Protein AF-A0A166AHR3-F1 (afdb_monomer)

Nearest PDB structures (foldseek):
  8ea4-assembly1_X  TM=5.201E-01  e=2.285E+00  Scytonema hofmannii
  7svw-assembly1_B  TM=5.140E-01  e=3.959E+00  [Scytonema hofmanni] UTEX 2349

Sequence (98 aa):
MDSYYVFEYIKIFVKTSRIKNKYLKNGLEIALHDKKCSGQPKKYETREEMGIIALACSDPPKGRKTWILRLIAEILNEKDEFETLSRKNIRIILKKRN

Mean predicted aligned error: 11.8 Å

Structure (mmCIF, N/CA/C/O backbone):
data_AF-A0A166AHR3-F1
#
_entry.id   AF-A0A166AHR3-F1
#
loop_
_atom_site.group_PDB
_atom_site.id
_atom_site.type_symbol
_atom_site.label_atom_id
_atom_site.label_alt_id
_atom_site.label_comp_id
_atom_site.label_asym_id
_atom_site.label_entity_id
_atom_site.label_seq_id
_atom_site.pdbx_PDB_ins_code
_atom_site.Cartn_x
_atom_site.Cartn_y
_atom_site.Cartn_z
_atom_site.occupancy
_atom_site.B_iso_or_equiv
_atom_site.auth_seq_id
_atom_site.auth_comp_id
_atom_site.auth_asym_id
_atom_site.auth_atom_id
_atom_site.pdbx_PDB_model_num
ATOM 1 N N . MET A 1 1 ? 23.153 0.619 -49.892 1.00 47.00 1 MET A N 1
ATOM 2 C CA . MET A 1 1 ? 21.976 1.496 -49.713 1.00 47.00 1 MET A CA 1
ATOM 3 C C . MET A 1 1 ? 22.251 2.339 -48.491 1.00 47.00 1 MET A C 1
ATOM 5 O O . MET A 1 1 ? 22.170 1.854 -47.367 1.00 47.00 1 MET A O 1
ATOM 9 N N . ASP A 1 2 ? 22.759 3.536 -48.741 1.00 47.81 2 ASP A N 1
ATOM 10 C CA . ASP A 1 2 ? 23.455 4.329 -47.741 1.00 47.81 2 ASP A CA 1
ATOM 11 C C . ASP A 1 2 ? 22.494 4.871 -46.693 1.00 47.81 2 ASP A C 1
ATOM 13 O O . ASP A 1 2 ? 21.488 5.503 -47.012 1.00 47.81 2 ASP A O 1
ATOM 17 N N . SER A 1 3 ? 22.828 4.632 -45.421 1.00 51.97 3 SER A N 1
ATOM 18 C CA . SER A 1 3 ? 21.999 5.030 -44.276 1.00 51.97 3 SER A CA 1
ATOM 19 C C . SER A 1 3 ? 21.635 6.520 -44.277 1.00 51.97 3 SER A C 1
ATOM 21 O O . SER A 1 3 ? 20.639 6.893 -43.674 1.00 51.97 3 SER A O 1
ATOM 23 N N . TYR A 1 4 ? 22.398 7.350 -44.994 1.00 54.31 4 TYR A N 1
ATOM 24 C CA . TYR A 1 4 ? 22.202 8.788 -45.149 1.00 54.31 4 TYR A CA 1
ATOM 25 C C . TYR A 1 4 ? 20.891 9.168 -45.864 1.00 54.31 4 TYR A C 1
ATOM 27 O O . TYR A 1 4 ? 20.270 10.152 -45.467 1.00 54.31 4 TYR A O 1
ATOM 35 N N . TYR A 1 5 ? 20.407 8.364 -46.821 1.00 56.06 5 TYR A N 1
ATOM 36 C CA . TYR A 1 5 ? 19.189 8.674 -47.594 1.00 56.06 5 TYR A CA 1
ATOM 37 C C . TYR A 1 5 ? 17.907 8.621 -46.754 1.00 56.06 5 TYR A C 1
ATOM 39 O O . TYR A 1 5 ? 16.987 9.411 -46.945 1.00 56.06 5 TYR A O 1
ATOM 47 N N . VAL A 1 6 ? 17.849 7.709 -45.780 1.00 58.94 6 VAL A N 1
ATOM 48 C CA . VAL A 1 6 ? 16.678 7.564 -44.901 1.00 58.94 6 VAL A CA 1
ATOM 49 C C . VAL A 1 6 ? 16.552 8.761 -43.947 1.00 58.94 6 VAL A C 1
ATOM 51 O O . VAL A 1 6 ? 15.447 9.122 -43.552 1.00 58.94 6 VAL A O 1
ATOM 54 N N . PHE A 1 7 ? 17.661 9.418 -43.590 1.00 53.59 7 PHE A N 1
ATOM 55 C CA . PHE A 1 7 ? 17.655 10.528 -42.630 1.00 53.59 7 PHE A CA 1
ATOM 56 C C . PHE A 1 7 ? 17.359 11.892 -43.260 1.00 53.59 7 PHE A C 1
ATOM 58 O O . PHE A 1 7 ? 16.752 12.730 -42.590 1.00 53.59 7 PHE A O 1
ATOM 65 N N . GLU A 1 8 ? 17.723 12.104 -44.529 1.00 52.12 8 GLU A N 1
ATOM 66 C CA . GLU A 1 8 ? 17.366 13.320 -45.276 1.00 52.12 8 GLU A CA 1
ATOM 67 C C . GLU A 1 8 ? 15.840 13.471 -45.397 1.00 52.12 8 GLU A C 1
ATOM 69 O O . GLU A 1 8 ? 15.302 14.571 -45.273 1.00 52.12 8 GLU A O 1
ATOM 74 N N . TYR A 1 9 ? 15.126 12.345 -45.488 1.00 57.53 9 TYR A N 1
ATOM 75 C CA . TYR A 1 9 ? 13.668 12.326 -45.580 1.00 57.53 9 TYR A CA 1
ATOM 76 C C . TYR A 1 9 ? 12.941 12.635 -44.256 1.00 57.53 9 TYR A C 1
ATOM 78 O O . TYR A 1 9 ? 11.779 13.031 -44.282 1.00 57.53 9 TYR A O 1
ATOM 86 N N . ILE A 1 10 ? 13.590 12.483 -43.088 1.00 60.09 10 ILE A N 1
ATOM 87 C CA . ILE A 1 10 ? 12.895 12.545 -41.781 1.00 60.09 10 ILE A CA 1
ATOM 88 C C . ILE A 1 10 ? 13.221 13.821 -40.963 1.00 60.09 10 ILE A C 1
ATOM 90 O O . ILE A 1 10 ? 12.686 13.997 -39.874 1.00 60.09 10 ILE A O 1
ATOM 94 N N . LYS A 1 11 ? 14.023 14.783 -41.459 1.00 53.00 11 LYS A N 1
ATOM 95 C CA . LYS A 1 11 ? 14.293 16.086 -40.778 1.00 53.00 11 LYS A CA 1
ATOM 96 C C . LYS A 1 11 ? 14.542 15.958 -39.262 1.00 53.00 11 LYS A C 1
ATOM 98 O O . LYS A 1 11 ? 13.881 16.581 -38.428 1.00 53.00 11 LYS A O 1
ATOM 103 N N . ILE A 1 12 ? 15.493 15.113 -38.881 1.00 55.16 12 ILE A N 1
ATOM 104 C CA . ILE A 1 12 ? 15.656 14.725 -37.484 1.00 55.16 12 ILE A CA 1
ATOM 105 C C . ILE A 1 12 ? 16.803 15.495 -36.783 1.00 55.16 12 ILE A C 1
ATOM 107 O O . ILE A 1 12 ? 17.962 15.392 -37.167 1.00 55.16 12 ILE A O 1
ATOM 111 N N . PHE A 1 13 ? 16.486 16.180 -35.673 1.00 53.53 13 PHE A N 1
ATOM 112 C CA . PHE A 1 13 ? 17.409 16.926 -34.790 1.00 53.53 13 PHE A CA 1
ATOM 113 C C . PHE A 1 13 ? 18.152 16.025 -33.763 1.00 53.53 13 PHE A C 1
ATOM 115 O O . PHE A 1 13 ? 17.720 14.905 -33.504 1.00 53.53 13 PHE A O 1
ATOM 122 N N . VAL A 1 14 ? 19.212 16.531 -33.103 1.00 54.19 14 VAL A N 1
ATOM 123 C CA . VAL A 1 14 ? 20.171 15.863 -32.161 1.00 54.19 14 VAL A CA 1
ATOM 124 C C . VAL A 1 14 ? 19.567 14.902 -31.107 1.00 54.19 14 VAL A C 1
ATOM 126 O O . VAL A 1 14 ? 20.245 14.007 -30.599 1.00 54.19 14 VAL A O 1
ATOM 129 N N . LYS A 1 15 ? 18.267 15.004 -30.814 1.00 56.28 15 LYS A N 1
ATOM 130 C CA . LYS A 1 15 ? 17.506 14.141 -29.887 1.00 56.28 15 LYS A CA 1
ATOM 131 C C . LYS A 1 15 ? 17.397 12.663 -30.308 1.00 56.28 15 LYS A C 1
ATOM 133 O O . LYS A 1 15 ? 16.774 11.868 -29.608 1.00 56.28 15 LYS A O 1
ATOM 138 N N . THR A 1 16 ? 17.981 12.276 -31.434 1.00 66.81 16 THR A N 1
ATOM 139 C CA . THR A 1 16 ? 17.688 11.013 -32.130 1.00 66.81 16 THR A CA 1
ATOM 140 C C . THR A 1 16 ? 18.848 10.059 -32.267 1.00 66.81 16 THR A C 1
ATOM 142 O O . THR A 1 16 ? 18.678 8.977 -32.821 1.00 66.81 16 THR A O 1
ATOM 145 N N . SER A 1 17 ? 19.987 10.367 -31.649 1.00 74.62 17 SER A N 1
ATOM 146 C CA . SER A 1 17 ? 21.073 9.399 -31.473 1.00 74.62 17 SER A CA 1
ATOM 147 C C . SER A 1 17 ? 20.581 8.086 -30.840 1.00 74.62 17 SER A C 1
ATOM 149 O O . SER A 1 17 ? 20.994 7.006 -31.256 1.00 74.62 17 SER A O 1
ATOM 151 N N . ARG A 1 18 ? 19.626 8.152 -29.899 1.00 76.44 18 ARG A N 1
ATOM 152 C CA . ARG A 1 18 ? 18.988 6.970 -29.289 1.00 76.44 18 ARG A CA 1
ATOM 153 C C . ARG A 1 18 ? 18.156 6.161 -30.288 1.00 76.44 18 ARG A C 1
ATOM 155 O O . ARG A 1 18 ? 18.268 4.940 -30.302 1.00 76.44 18 ARG A O 1
ATOM 162 N N . ILE A 1 19 ? 17.360 6.829 -31.123 1.00 77.62 19 ILE A N 1
ATOM 163 C CA . ILE A 1 19 ? 16.521 6.187 -32.148 1.00 77.62 19 ILE A CA 1
ATOM 164 C C . ILE A 1 19 ? 17.402 5.603 -33.259 1.00 77.62 19 ILE A C 1
ATOM 166 O O . ILE A 1 19 ? 17.218 4.449 -33.627 1.00 77.62 19 ILE A O 1
ATOM 170 N N . LYS A 1 20 ? 18.436 6.331 -33.705 1.00 78.00 20 LYS A N 1
ATOM 171 C CA . LYS A 1 20 ? 19.456 5.849 -34.651 1.00 78.00 20 LYS A CA 1
ATOM 172 C C . LYS A 1 20 ? 20.145 4.586 -34.139 1.00 78.00 20 LYS A C 1
ATOM 174 O O . LYS A 1 20 ? 20.234 3.600 -34.862 1.00 78.00 20 LYS A O 1
ATOM 179 N N . ASN A 1 21 ? 20.603 4.592 -32.888 1.00 82.31 21 ASN A N 1
ATOM 180 C CA . ASN A 1 21 ? 21.265 3.430 -32.298 1.00 82.31 21 ASN A CA 1
ATOM 181 C C . ASN A 1 21 ? 20.314 2.237 -32.136 1.00 82.31 21 ASN A C 1
ATOM 183 O O . ASN A 1 21 ? 20.748 1.107 -32.339 1.00 82.31 21 ASN A O 1
ATOM 187 N N . LYS A 1 22 ? 19.034 2.465 -3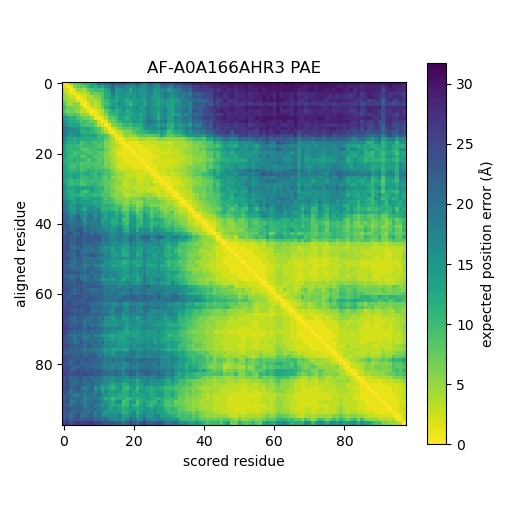1.801 1.00 81.50 22 LYS A N 1
ATOM 188 C CA . LYS A 1 22 ? 18.012 1.405 -31.803 1.00 81.50 22 LYS A CA 1
ATOM 189 C C . LYS A 1 22 ? 17.793 0.855 -33.218 1.00 81.50 22 LYS A C 1
ATOM 191 O O . LYS A 1 22 ? 17.825 -0.355 -33.386 1.00 81.50 22 LYS A O 1
ATOM 196 N N . TYR A 1 23 ? 17.652 1.716 -34.227 1.00 81.81 23 TYR A N 1
ATOM 197 C CA . TYR A 1 23 ? 17.459 1.312 -35.625 1.00 81.81 23 TYR A CA 1
ATOM 198 C C . TYR A 1 23 ? 18.612 0.450 -36.143 1.00 81.81 23 TYR A C 1
ATOM 200 O O . TYR A 1 23 ? 18.387 -0.643 -36.649 1.00 81.81 23 TYR A O 1
ATOM 208 N N . LEU A 1 24 ? 19.855 0.900 -35.950 1.00 83.38 24 LEU A N 1
ATOM 209 C CA . LEU A 1 24 ? 21.038 0.168 -36.410 1.00 83.38 24 LEU A CA 1
ATOM 210 C C . LEU A 1 24 ? 21.211 -1.191 -35.717 1.00 83.38 24 LEU A C 1
ATOM 212 O O . LEU A 1 24 ? 21.748 -2.112 -36.321 1.00 83.38 24 LEU A O 1
ATOM 216 N N . LYS A 1 25 ? 20.779 -1.323 -34.457 1.00 84.12 25 LYS A N 1
ATOM 217 C CA . LYS A 1 25 ? 20.926 -2.565 -33.681 1.00 84.12 25 LYS A CA 1
ATOM 218 C C . LYS A 1 25 ? 19.750 -3.528 -33.827 1.00 84.12 25 LYS A C 1
ATOM 220 O O . LYS A 1 25 ? 19.933 -4.729 -33.667 1.00 84.12 25 LYS A O 1
ATOM 225 N N . ASN A 1 26 ? 18.544 -3.009 -34.040 1.00 83.12 26 ASN A N 1
ATOM 226 C CA . ASN A 1 26 ? 17.302 -3.757 -33.854 1.00 83.12 26 ASN A CA 1
ATOM 227 C C . ASN A 1 26 ? 16.293 -3.580 -35.006 1.00 83.12 26 ASN A C 1
ATOM 229 O O . ASN A 1 26 ? 15.240 -4.207 -34.974 1.00 83.12 26 ASN A O 1
ATOM 233 N N . GLY A 1 27 ? 16.590 -2.760 -36.016 1.00 83.31 27 GLY A N 1
ATOM 234 C CA . GLY A 1 27 ? 15.699 -2.500 -37.148 1.00 83.31 27 GLY A CA 1
ATOM 235 C C . GLY A 1 27 ? 14.609 -1.456 -36.871 1.00 83.31 27 GLY A C 1
ATOM 236 O O . GL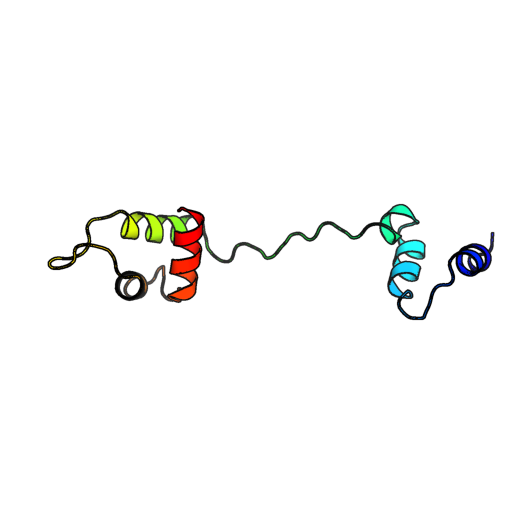Y A 1 27 ? 14.522 -0.875 -35.786 1.00 83.31 27 GLY A O 1
ATOM 237 N N . LEU A 1 28 ? 13.786 -1.198 -37.893 1.00 81.75 28 LEU A N 1
ATOM 238 C CA . LEU A 1 28 ? 12.797 -0.113 -37.922 1.00 81.75 28 LEU A CA 1
ATOM 239 C C . LEU A 1 28 ? 11.705 -0.250 -36.859 1.00 81.75 28 LEU A C 1
ATOM 241 O O . LEU A 1 28 ? 11.479 0.686 -36.094 1.00 81.75 28 LEU A O 1
ATOM 245 N N . GLU A 1 29 ? 11.093 -1.428 -36.769 1.00 80.38 29 GLU A N 1
ATOM 246 C CA . GLU A 1 29 ? 9.967 -1.701 -35.866 1.00 80.38 29 GLU A CA 1
ATOM 247 C C . GLU A 1 29 ? 10.307 -1.390 -34.400 1.00 80.38 29 GLU A C 1
ATOM 249 O O . GLU A 1 29 ? 9.540 -0.763 -33.673 1.00 80.38 29 GLU A O 1
ATOM 254 N N . ILE A 1 30 ? 11.517 -1.745 -33.966 1.00 80.25 30 ILE A N 1
ATOM 255 C CA . ILE A 1 30 ? 11.969 -1.547 -32.581 1.00 80.25 30 ILE A CA 1
ATOM 256 C C . ILE A 1 30 ? 12.426 -0.100 -32.328 1.00 80.25 30 ILE A C 1
ATOM 258 O O . ILE A 1 30 ? 12.435 0.373 -31.189 1.00 80.25 30 ILE A O 1
ATOM 262 N N . ALA A 1 31 ? 12.841 0.619 -33.371 1.00 81.19 31 ALA A N 1
ATOM 263 C CA . ALA A 1 31 ? 13.224 2.021 -33.257 1.00 81.19 31 ALA A CA 1
ATOM 264 C C . ALA A 1 31 ? 12.005 2.947 -33.154 1.00 81.19 31 ALA A C 1
ATOM 266 O O . ALA A 1 31 ? 12.079 3.955 -32.447 1.00 81.19 31 ALA A O 1
ATOM 267 N N . LEU A 1 32 ? 10.915 2.594 -33.842 1.00 81.19 32 LEU A N 1
ATOM 268 C CA . LEU A 1 32 ? 9.651 3.329 -33.842 1.00 81.19 32 LEU A CA 1
ATOM 269 C C . LEU A 1 32 ? 8.812 3.056 -32.591 1.00 81.19 32 LEU A C 1
ATOM 271 O O . LEU A 1 32 ? 8.182 3.975 -32.071 1.00 81.19 32 LEU A O 1
ATOM 275 N N . HIS A 1 33 ? 8.823 1.821 -32.086 1.00 81.19 33 HIS A N 1
ATOM 276 C CA . HIS A 1 33 ? 8.035 1.444 -30.919 1.00 81.19 33 HIS A CA 1
ATOM 277 C C . HIS A 1 33 ? 8.878 1.397 -29.646 1.00 81.19 33 HIS A C 1
ATOM 279 O O . HIS A 1 33 ? 9.896 0.708 -29.552 1.00 81.19 33 HIS A O 1
ATOM 285 N N . ASP A 1 34 ? 8.425 2.108 -28.614 1.00 76.19 34 ASP A N 1
ATOM 286 C CA . ASP A 1 34 ? 9.004 1.943 -27.290 1.00 76.19 34 ASP A CA 1
ATOM 287 C C . ASP A 1 34 ? 8.616 0.593 -26.685 1.00 76.19 34 ASP A C 1
ATOM 289 O O . ASP A 1 34 ? 7.515 0.070 -26.871 1.00 76.19 34 ASP A O 1
ATOM 293 N N . LYS A 1 35 ? 9.557 0.016 -25.933 1.00 78.62 35 LYS A N 1
ATOM 294 C CA . LYS A 1 35 ? 9.308 -1.230 -25.211 1.00 78.62 35 LYS A CA 1
ATOM 295 C C . LYS A 1 35 ? 8.235 -0.992 -24.157 1.00 78.62 35 LYS A C 1
ATOM 297 O O . LYS A 1 35 ? 8.238 0.035 -23.480 1.00 78.62 35 LYS A O 1
ATOM 302 N N . LYS A 1 36 ? 7.372 -1.989 -23.963 1.00 78.44 36 LYS A N 1
ATOM 303 C CA . LYS A 1 36 ? 6.401 -1.988 -22.869 1.00 78.44 36 LYS A CA 1
ATOM 304 C C . LYS A 1 36 ? 7.141 -1.804 -21.541 1.00 78.44 36 LYS A C 1
ATOM 306 O O . LYS A 1 36 ? 7.946 -2.651 -21.157 1.00 78.44 36 LYS A O 1
ATOM 311 N N . CYS A 1 37 ? 6.873 -0.702 -20.847 1.00 78.88 37 CYS A N 1
ATOM 312 C CA . CYS A 1 37 ? 7.385 -0.494 -19.500 1.00 78.88 37 CYS A CA 1
ATOM 313 C C . CYS A 1 37 ? 6.767 -1.551 -18.578 1.00 78.88 37 CYS A C 1
ATOM 315 O O . CYS A 1 37 ? 5.544 -1.639 -18.473 1.00 78.88 37 CYS A O 1
ATOM 317 N N . SER A 1 38 ? 7.599 -2.330 -17.887 1.00 76.81 38 SER A N 1
ATOM 318 C CA . SER A 1 38 ? 7.161 -3.339 -16.910 1.00 76.81 38 SER A CA 1
ATOM 319 C C . SER A 1 38 ? 6.540 -2.737 -15.641 1.00 76.81 38 SER A C 1
ATOM 321 O O . SER A 1 38 ? 6.060 -3.475 -14.786 1.00 76.81 38 SER A O 1
ATOM 323 N N . GLY A 1 39 ? 6.502 -1.404 -15.534 1.00 82.56 39 GLY A N 1
ATOM 324 C CA . GLY A 1 39 ? 6.004 -0.691 -14.363 1.00 82.56 39 GLY A CA 1
ATOM 325 C C . GLY A 1 39 ? 6.934 -0.830 -13.156 1.00 82.56 39 GLY A C 1
ATOM 326 O O . GLY A 1 39 ? 7.954 -1.517 -13.197 1.00 82.56 39 GLY A O 1
ATOM 327 N N . GLN A 1 40 ? 6.593 -0.138 -12.069 1.00 78.38 40 GLN A N 1
ATOM 328 C CA . GLN A 1 4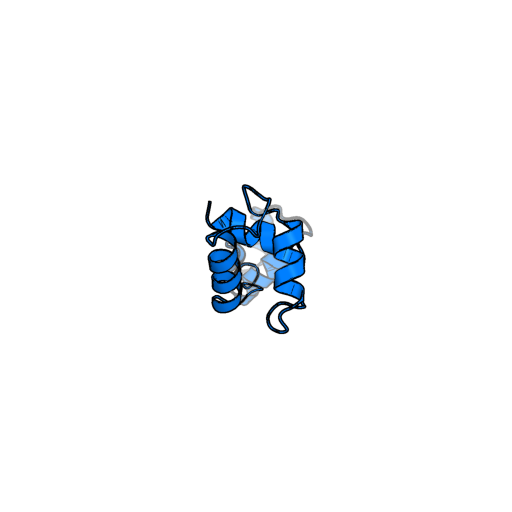0 ? 7.296 -0.312 -10.801 1.00 78.38 40 GLN A CA 1
ATOM 329 C C . GLN A 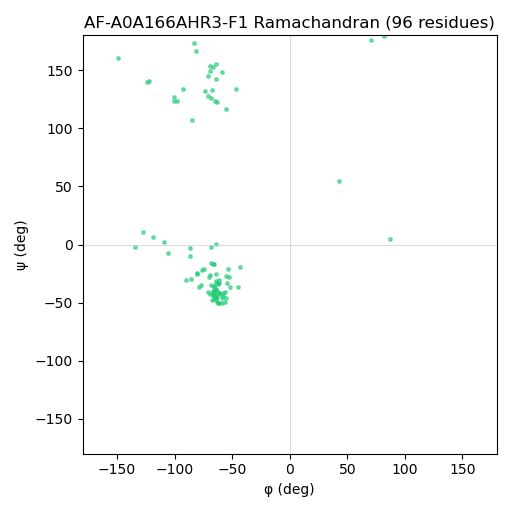1 40 ? 6.880 -1.654 -10.176 1.00 78.38 40 GLN A C 1
ATOM 331 O O . GLN A 1 40 ? 5.675 -1.914 -10.094 1.00 78.38 40 GLN A O 1
ATOM 336 N N . PRO A 1 41 ? 7.830 -2.495 -9.718 1.00 78.69 41 PRO A N 1
ATOM 337 C CA . PRO A 1 41 ? 7.489 -3.736 -9.036 1.00 78.69 41 PRO A CA 1
ATOM 338 C C . PRO A 1 41 ? 6.655 -3.450 -7.786 1.00 78.69 41 PRO A C 1
ATOM 340 O O . PRO A 1 41 ? 6.790 -2.403 -7.141 1.00 78.69 41 PRO A O 1
ATOM 343 N N . LYS A 1 42 ? 5.767 -4.387 -7.448 1.00 74.50 42 LYS A N 1
ATOM 344 C CA . LYS A 1 42 ? 4.934 -4.274 -6.253 1.00 74.50 42 LYS A CA 1
ATOM 345 C C . LYS A 1 42 ? 5.844 -4.280 -5.025 1.00 74.50 42 LYS A C 1
ATOM 347 O O . LYS A 1 42 ? 6.632 -5.197 -4.845 1.00 74.50 42 LYS A O 1
ATOM 352 N N . LYS A 1 43 ? 5.746 -3.228 -4.210 1.00 72.38 43 LYS A N 1
ATOM 353 C CA . LYS A 1 43 ? 6.616 -3.041 -3.041 1.00 72.38 43 LYS A CA 1
ATOM 354 C C . LYS A 1 43 ? 6.237 -3.929 -1.847 1.00 72.38 43 LYS A C 1
ATOM 356 O O . LYS A 1 43 ? 7.087 -4.147 -0.999 1.00 72.38 43 LYS A O 1
ATOM 361 N N . TYR A 1 44 ? 4.992 -4.401 -1.788 1.00 73.56 44 TYR A N 1
ATOM 362 C CA . TYR A 1 44 ? 4.451 -5.132 -0.641 1.00 73.56 44 TYR A CA 1
ATOM 363 C C . TYR A 1 44 ? 3.905 -6.490 -1.063 1.00 73.56 44 TYR A C 1
ATOM 365 O O . TYR A 1 44 ? 3.273 -6.620 -2.123 1.00 73.56 44 TYR A O 1
ATOM 373 N N . GLU A 1 45 ? 4.162 -7.481 -0.220 1.00 74.62 45 GLU A N 1
ATOM 374 C CA . GLU A 1 45 ? 3.735 -8.863 -0.395 1.00 74.62 45 GLU A CA 1
ATOM 375 C C . GLU A 1 45 ? 2.215 -8.985 -0.232 1.00 74.62 45 GLU A C 1
ATOM 377 O O . GLU A 1 45 ? 1.555 -8.197 0.452 1.00 74.62 45 GLU A O 1
ATOM 382 N N . THR A 1 46 ? 1.622 -10.001 -0.859 1.00 80.94 46 THR A N 1
ATOM 383 C CA . THR A 1 46 ? 0.165 -10.228 -0.768 1.00 80.94 46 THR A CA 1
ATOM 384 C C . THR A 1 46 ? -0.269 -10.492 0.678 1.00 80.94 46 THR A C 1
ATOM 386 O O . THR A 1 46 ? -1.367 -10.105 1.074 1.00 80.94 46 THR A O 1
ATOM 389 N N . ARG A 1 47 ? 0.610 -11.096 1.486 1.00 84.19 47 ARG A N 1
ATOM 390 C CA . ARG A 1 47 ? 0.384 -11.366 2.910 1.00 84.19 47 ARG A CA 1
ATOM 391 C C . ARG A 1 47 ? 0.253 -10.088 3.737 1.00 84.19 47 ARG A C 1
ATOM 393 O O . ARG A 1 47 ? -0.690 -9.971 4.517 1.00 84.19 47 ARG A O 1
ATOM 400 N N 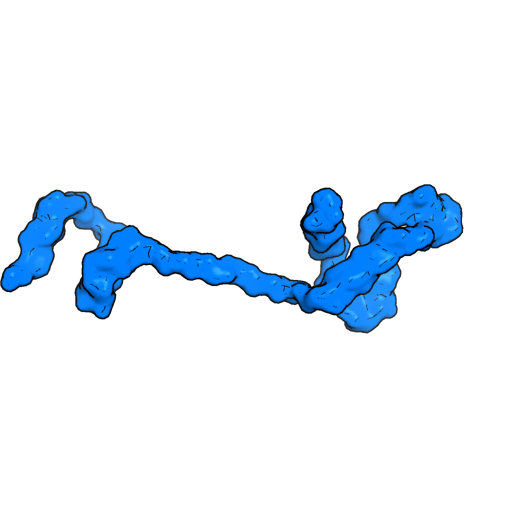. GLU A 1 48 ? 1.134 -9.117 3.507 1.00 83.25 48 GLU A N 1
ATOM 401 C CA . GLU A 1 48 ? 1.103 -7.841 4.223 1.00 83.25 48 GLU A CA 1
ATOM 402 C C . GLU A 1 48 ? -0.197 -7.082 3.917 1.00 83.25 48 GLU A C 1
ATOM 404 O O . GLU A 1 48 ? -0.888 -6.598 4.813 1.00 83.25 48 GLU A O 1
ATOM 409 N N . GLU A 1 49 ? -0.587 -7.038 2.639 1.00 87.06 49 GLU A N 1
ATOM 410 C CA . GLU A 1 49 ? -1.841 -6.409 2.222 1.00 87.06 49 GLU A CA 1
ATOM 411 C C . GLU A 1 49 ? -3.062 -7.082 2.858 1.00 87.06 49 GLU A C 1
ATOM 413 O O . GLU A 1 49 ? -3.970 -6.387 3.316 1.00 87.06 49 GLU A O 1
ATOM 418 N N . MET A 1 50 ? -3.087 -8.418 2.918 1.00 88.00 50 MET A N 1
ATOM 419 C CA . MET A 1 50 ? -4.177 -9.161 3.556 1.00 88.0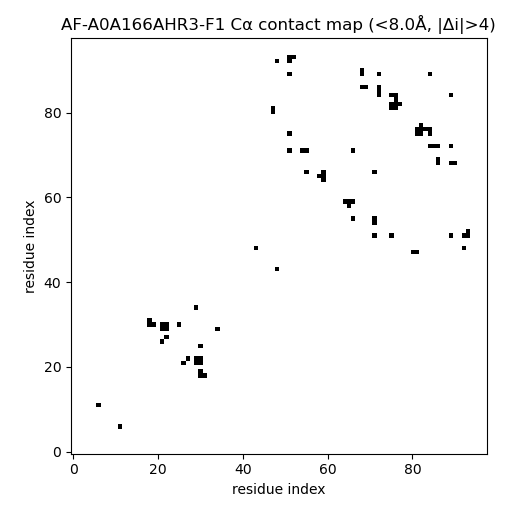0 50 MET A CA 1
ATOM 420 C C . MET A 1 50 ? -4.288 -8.855 5.050 1.00 88.00 50 MET A C 1
ATOM 422 O O . MET A 1 50 ? -5.401 -8.656 5.530 1.00 88.00 50 MET A O 1
ATOM 426 N N . GLY A 1 51 ? -3.169 -8.751 5.772 1.00 87.81 51 GLY A N 1
ATOM 427 C CA . GLY A 1 51 ? -3.176 -8.402 7.195 1.00 87.81 51 GLY A CA 1
ATOM 428 C C . GLY A 1 51 ? -3.768 -7.015 7.464 1.00 87.81 51 GLY A C 1
ATOM 429 O O . GLY A 1 51 ? -4.592 -6.853 8.365 1.00 87.81 51 GLY A O 1
ATOM 430 N N . ILE A 1 52 ? -3.421 -6.027 6.633 1.00 89.75 52 ILE A N 1
ATOM 431 C CA . ILE A 1 52 ? -3.962 -4.661 6.726 1.00 89.75 52 ILE A CA 1
ATOM 432 C C . ILE A 1 52 ? -5.470 -4.649 6.461 1.00 89.75 52 ILE A C 1
ATOM 434 O O . ILE A 1 52 ? -6.219 -3.973 7.166 1.00 89.75 52 ILE A O 1
ATOM 438 N N . ILE A 1 53 ? -5.917 -5.381 5.438 1.00 89.31 53 ILE A N 1
ATOM 439 C CA . ILE A 1 53 ? -7.334 -5.458 5.068 1.00 89.31 53 ILE A CA 1
ATOM 440 C C . ILE A 1 53 ? -8.130 -6.154 6.172 1.00 89.31 53 ILE A C 1
ATOM 442 O O . ILE A 1 53 ? -9.153 -5.628 6.597 1.00 89.31 53 ILE A O 1
ATOM 446 N N . ALA A 1 54 ? -7.641 -7.289 6.675 1.00 90.75 54 ALA A N 1
ATOM 447 C CA . ALA A 1 54 ? -8.291 -8.030 7.750 1.00 90.75 54 ALA A CA 1
ATOM 448 C C . ALA A 1 54 ? -8.468 -7.168 9.008 1.00 90.75 54 ALA A C 1
ATOM 450 O O . ALA A 1 54 ? -9.541 -7.173 9.604 1.00 90.75 54 ALA A O 1
ATOM 451 N N . LEU A 1 55 ? -7.449 -6.377 9.366 1.00 90.25 55 LEU A N 1
ATOM 452 C CA . LEU A 1 55 ? -7.531 -5.434 10.481 1.00 90.25 55 LEU A CA 1
ATOM 453 C C . LEU A 1 55 ? -8.529 -4.299 10.213 1.00 90.25 55 LEU A C 1
ATOM 455 O O . LEU A 1 55 ? -9.284 -3.928 11.097 1.00 90.25 55 LEU A O 1
ATOM 459 N N . ALA A 1 56 ? -8.557 -3.734 9.005 1.00 88.44 56 ALA A N 1
ATOM 460 C CA . ALA A 1 56 ? -9.489 -2.651 8.687 1.00 88.44 56 ALA A CA 1
ATOM 461 C C . ALA A 1 56 ? -10.957 -3.114 8.627 1.00 88.44 56 ALA A C 1
ATOM 463 O O . ALA A 1 56 ? -11.860 -2.306 8.846 1.00 88.44 56 ALA A O 1
ATOM 464 N N . CYS A 1 57 ? -11.189 -4.393 8.322 1.00 88.56 57 CYS A N 1
ATOM 465 C CA . CYS A 1 57 ? -12.509 -5.016 8.284 1.00 88.56 57 CYS A CA 1
ATOM 466 C C . CYS A 1 57 ? -12.984 -5.550 9.646 1.00 88.56 57 CYS A C 1
ATOM 468 O O . CYS A 1 57 ? -14.144 -5.944 9.747 1.00 88.56 57 CYS A O 1
ATOM 470 N N . SER A 1 58 ? -12.127 -5.598 10.669 1.00 89.19 58 SER A N 1
ATOM 471 C CA . SER A 1 58 ? -12.514 -6.052 12.007 1.00 89.19 58 SER A CA 1
ATOM 472 C C . SER A 1 58 ? -13.163 -4.937 12.831 1.00 89.19 58 SER A C 1
ATOM 474 O O . SER A 1 58 ? -13.193 -3.774 12.423 1.00 89.19 58 SER A O 1
ATOM 476 N N . ASP A 1 59 ? -13.671 -5.278 14.017 1.00 87.38 59 ASP A N 1
ATOM 477 C CA . ASP A 1 59 ? -14.266 -4.285 14.908 1.00 87.38 59 ASP A CA 1
ATOM 478 C C . ASP A 1 59 ? -13.210 -3.309 15.459 1.00 87.38 59 ASP A C 1
ATOM 480 O O . ASP A 1 59 ? -12.152 -3.733 15.942 1.00 87.38 59 ASP A O 1
ATOM 484 N N . PRO A 1 60 ? -13.482 -1.991 15.424 1.00 85.88 60 PRO A N 1
ATOM 485 C CA . PRO A 1 60 ? -12.596 -0.998 16.007 1.00 85.88 60 PRO A CA 1
ATOM 486 C C . PRO A 1 60 ? -12.551 -1.134 17.540 1.00 85.88 60 PRO A C 1
ATOM 488 O O . PRO A 1 60 ? -13.519 -1.568 18.169 1.00 85.88 60 PRO A O 1
ATOM 491 N N . PRO A 1 61 ? -11.445 -0.723 18.186 1.00 85.88 61 PRO A N 1
ATOM 492 C CA . PRO A 1 61 ? -11.312 -0.836 19.632 1.00 85.88 61 PRO A CA 1
ATOM 493 C C . PRO A 1 61 ? -12.342 0.021 20.378 1.00 85.88 61 PRO A C 1
ATOM 495 O O . PRO A 1 61 ? -12.834 1.036 19.872 1.00 85.88 61 PRO A O 1
ATOM 498 N N . LYS A 1 62 ? -12.635 -0.392 21.619 1.00 81.44 62 LYS A N 1
ATOM 499 C CA . LYS A 1 62 ? -13.699 0.171 22.465 1.00 81.44 62 LYS A CA 1
ATOM 500 C C . LYS A 1 62 ? -13.684 1.704 22.478 1.00 81.44 62 LYS A C 1
ATOM 502 O O . LYS A 1 62 ? -12.644 2.337 22.650 1.00 81.44 62 LYS A O 1
ATOM 507 N N . GLY A 1 63 ? -14.871 2.291 22.319 1.00 85.31 63 GLY A N 1
ATOM 508 C CA . GLY A 1 63 ? -15.070 3.743 22.323 1.00 85.31 63 GLY A CA 1
ATOM 509 C C . GLY A 1 63 ? -14.899 4.424 20.961 1.00 85.31 63 GLY A C 1
ATOM 510 O O . GLY A 1 63 ? -14.990 5.648 20.889 1.00 85.31 63 GLY A O 1
ATOM 511 N N . ARG A 1 64 ? -14.678 3.674 19.872 1.00 83.00 64 ARG A N 1
ATOM 512 C CA . ARG A 1 64 ? -14.627 4.214 18.504 1.00 83.00 64 ARG A CA 1
ATOM 513 C C . ARG A 1 64 ? -15.652 3.537 17.603 1.00 83.00 64 ARG A C 1
ATOM 515 O O . ARG A 1 64 ? -15.852 2.335 17.682 1.00 83.00 64 ARG A O 1
ATOM 522 N N . LYS A 1 65 ? -16.286 4.327 16.730 1.00 83.94 65 LYS A N 1
ATOM 523 C CA . LYS A 1 65 ? -17.249 3.826 15.732 1.00 83.94 65 LYS A CA 1
ATOM 524 C C . LYS A 1 65 ? -16.572 3.236 14.491 1.00 83.94 65 LYS A C 1
ATOM 526 O O . LYS A 1 65 ? -17.180 2.429 13.805 1.00 83.94 65 LYS A O 1
ATOM 531 N N . THR A 1 66 ? -15.348 3.665 14.180 1.00 86.25 66 THR A N 1
ATOM 532 C CA . THR A 1 66 ? -14.615 3.272 12.968 1.00 86.25 66 THR A CA 1
ATOM 533 C C . THR A 1 66 ? -13.108 3.253 13.206 1.00 86.25 66 THR A C 1
ATOM 535 O O . THR A 1 66 ? -12.588 3.896 14.126 1.00 86.25 66 THR A O 1
ATOM 538 N N . TRP A 1 67 ? -12.394 2.535 12.339 1.00 89.56 67 TRP A N 1
ATOM 539 C CA . TRP A 1 67 ? -10.940 2.558 12.290 1.00 89.56 67 TRP A CA 1
ATOM 540 C C . TRP A 1 67 ? -10.410 3.911 11.811 1.00 89.56 67 TRP A C 1
ATOM 542 O O . TRP A 1 67 ? -10.741 4.393 10.727 1.00 89.56 67 TRP A O 1
ATOM 552 N N . ILE A 1 68 ? -9.522 4.511 12.604 1.00 89.94 68 ILE A N 1
ATOM 553 C CA . ILE A 1 68 ? -8.763 5.696 12.199 1.00 89.94 68 ILE A CA 1
ATOM 554 C C . ILE A 1 68 ? -7.439 5.223 11.603 1.00 89.94 68 ILE A C 1
ATOM 556 O O . ILE A 1 68 ? -6.731 4.426 12.210 1.00 89.94 68 ILE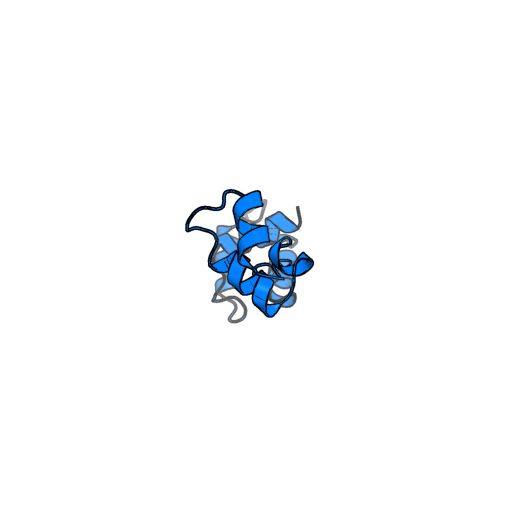 A O 1
ATOM 560 N N . LEU A 1 69 ? -7.046 5.772 10.452 1.00 89.38 69 LEU A N 1
ATOM 561 C CA . LEU A 1 69 ? -5.822 5.368 9.748 1.00 89.38 69 LEU A CA 1
ATOM 562 C C . LEU A 1 69 ? -4.547 5.446 10.614 1.00 89.38 69 LEU A C 1
ATOM 564 O O . LEU A 1 69 ? -3.624 4.663 10.428 1.00 89.38 69 LEU A O 1
ATOM 568 N N . ARG A 1 70 ? -4.485 6.410 11.542 1.00 88.94 70 ARG A N 1
ATOM 569 C CA . ARG A 1 70 ? -3.369 6.558 12.489 1.00 88.94 70 ARG A CA 1
ATOM 570 C C . ARG A 1 70 ? -3.298 5.384 13.470 1.00 88.94 70 ARG A C 1
ATOM 572 O O . ARG A 1 70 ? -2.226 4.840 13.663 1.00 88.94 70 ARG A O 1
ATOM 579 N N . LEU A 1 71 ? -4.446 4.974 13.998 1.00 89.69 71 LEU A N 1
ATOM 580 C CA . LEU A 1 71 ? -4.561 3.849 14.920 1.00 89.69 71 LEU A CA 1
ATOM 581 C C . LEU A 1 71 ? -4.217 2.521 14.232 1.00 89.69 71 LEU A C 1
ATOM 583 O O . LEU A 1 71 ? -3.522 1.694 14.804 1.00 89.69 71 LEU A O 1
ATOM 587 N N . ILE A 1 72 ? -4.655 2.341 12.982 1.00 90.06 72 ILE A N 1
ATOM 588 C CA . ILE A 1 72 ? -4.265 1.177 12.173 1.00 90.06 72 ILE A CA 1
ATOM 589 C C . ILE A 1 72 ? -2.738 1.121 12.029 1.00 90.06 72 ILE A C 1
ATOM 591 O O . ILE A 1 72 ? -2.148 0.060 12.178 1.00 90.06 72 ILE A O 1
ATOM 595 N N . ALA A 1 73 ? -2.094 2.261 11.758 1.00 89.69 73 ALA A N 1
ATOM 596 C CA . ALA A 1 73 ? -0.641 2.323 11.630 1.00 89.69 73 ALA A CA 1
ATOM 597 C C . ALA A 1 73 ? 0.083 2.026 12.952 1.00 89.69 73 ALA A C 1
ATOM 599 O O . ALA A 1 73 ? 1.078 1.318 12.935 1.00 89.69 73 ALA A O 1
ATOM 600 N N . GLU A 1 74 ? -0.423 2.530 14.080 1.00 88.50 74 GLU A N 1
ATOM 601 C CA . GLU A 1 74 ? 0.137 2.254 15.410 1.00 88.50 74 GLU A CA 1
ATOM 602 C C . GLU A 1 74 ? 0.079 0.748 15.732 1.00 88.50 74 GLU A C 1
ATOM 604 O O . GLU A 1 74 ? 1.115 0.152 16.004 1.00 88.50 74 GLU A O 1
ATOM 609 N N . ILE A 1 75 ? -1.081 0.103 15.563 1.00 88.19 75 ILE A N 1
ATOM 610 C CA . ILE A 1 75 ? -1.254 -1.340 15.830 1.00 88.19 75 ILE A CA 1
ATOM 611 C C . ILE A 1 75 ? -0.441 -2.218 14.871 1.00 88.19 75 ILE A C 1
ATOM 613 O O . ILE A 1 75 ? 0.032 -3.287 15.250 1.00 88.19 75 ILE A O 1
ATOM 617 N N . LEU A 1 76 ? -0.308 -1.813 13.606 1.00 87.69 76 LEU A N 1
ATOM 618 C CA . LEU A 1 76 ? 0.517 -2.557 12.657 1.00 87.69 76 LEU A CA 1
ATOM 619 C C . LEU A 1 76 ? 2.000 -2.408 12.987 1.00 87.69 76 LEU A C 1
ATOM 621 O O . LEU A 1 76 ? 2.700 -3.405 12.957 1.00 87.69 76 LEU A O 1
ATOM 625 N N . ASN A 1 77 ? 2.468 -1.220 13.366 1.00 86.44 77 ASN A N 1
ATOM 626 C CA . ASN A 1 77 ? 3.870 -1.011 13.736 1.00 86.44 77 ASN A CA 1
ATOM 627 C C . ASN A 1 77 ? 4.291 -1.795 14.989 1.00 86.44 77 ASN A C 1
ATOM 629 O O . ASN A 1 77 ? 5.468 -2.091 15.135 1.00 86.44 77 ASN A O 1
ATOM 633 N N . GLU A 1 78 ? 3.356 -2.137 15.879 1.00 86.06 78 GLU A N 1
ATOM 634 C CA . GLU A 1 78 ? 3.621 -3.025 17.023 1.00 86.06 78 GLU A CA 1
ATOM 635 C C . GLU A 1 78 ? 3.903 -4.479 16.609 1.00 86.06 78 GLU A C 1
ATOM 637 O O . GLU A 1 78 ? 4.394 -5.269 17.412 1.00 86.06 78 GLU A O 1
ATOM 642 N N . LYS A 1 79 ? 3.576 -4.864 15.373 1.00 85.12 79 LYS A N 1
ATOM 643 C CA . LYS A 1 79 ? 3.848 -6.195 14.833 1.00 85.12 79 LYS A CA 1
ATOM 644 C C . LYS A 1 79 ? 5.124 -6.138 13.993 1.00 85.12 79 LYS A C 1
ATOM 646 O O . LYS A 1 79 ? 5.156 -5.433 12.987 1.00 85.12 79 LYS A O 1
ATOM 651 N N . ASP A 1 80 ? 6.112 -6.965 14.331 1.00 74.12 80 ASP A N 1
ATOM 652 C CA . ASP A 1 80 ? 7.408 -7.044 13.625 1.00 74.12 80 ASP A CA 1
ATOM 653 C C . ASP A 1 80 ? 7.275 -7.243 12.100 1.00 74.12 80 ASP A C 1
ATOM 655 O O . ASP A 1 80 ? 8.111 -6.796 11.321 1.00 74.12 80 ASP A O 1
ATOM 659 N N . GLU A 1 81 ? 6.184 -7.868 11.643 1.00 74.69 81 GLU A N 1
ATOM 660 C CA . GLU A 1 81 ? 5.890 -8.098 10.219 1.00 74.69 81 GLU A CA 1
ATOM 661 C C . GLU A 1 81 ? 5.634 -6.800 9.420 1.00 74.69 81 GLU A C 1
ATOM 663 O O . GLU A 1 81 ? 5.688 -6.809 8.193 1.00 74.69 81 GLU A O 1
ATOM 668 N N . PHE A 1 82 ? 5.364 -5.673 10.083 1.00 76.50 82 PHE A N 1
ATOM 669 C C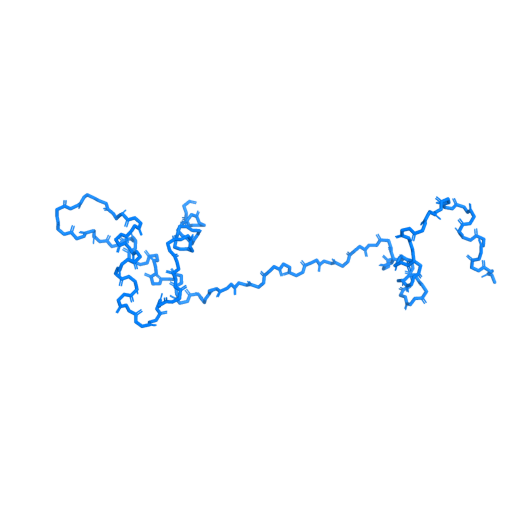A . PHE A 1 82 ? 4.881 -4.447 9.441 1.00 76.50 82 PHE A CA 1
ATOM 670 C C . PHE A 1 82 ? 5.699 -3.191 9.775 1.00 76.50 82 PHE A C 1
ATOM 672 O O . PHE A 1 82 ? 5.299 -2.092 9.389 1.00 76.50 82 PHE A O 1
ATOM 679 N N . GLU A 1 83 ? 6.862 -3.328 10.417 1.00 68.75 83 GLU A N 1
ATOM 680 C CA . GLU A 1 83 ? 7.686 -2.215 10.924 1.00 68.75 83 GLU A CA 1
ATOM 681 C C . GLU A 1 83 ? 8.058 -1.169 9.845 1.00 68.75 83 GLU A C 1
ATOM 683 O O . GLU A 1 83 ? 8.225 0.021 10.115 1.00 68.75 83 GLU A O 1
ATOM 688 N N . THR A 1 84 ? 8.119 -1.577 8.572 1.00 76.00 84 THR A N 1
ATOM 689 C CA . THR A 1 84 ? 8.458 -0.687 7.446 1.00 76.00 84 THR A CA 1
ATOM 690 C C . THR A 1 84 ? 7.259 0.068 6.846 1.00 76.00 84 THR A C 1
ATOM 692 O O . THR A 1 84 ? 7.416 0.890 5.926 1.00 76.00 84 THR A O 1
ATOM 695 N N . LEU A 1 85 ? 6.035 -0.172 7.332 1.00 80.62 85 LEU A N 1
ATOM 696 C CA . LEU A 1 85 ? 4.823 0.408 6.763 1.00 80.62 85 LEU A CA 1
ATOM 697 C C . LEU A 1 85 ? 4.518 1.810 7.294 1.00 80.62 85 LEU A C 1
ATOM 699 O O . LEU A 1 85 ? 3.958 2.033 8.358 1.00 80.62 85 LEU A O 1
ATOM 703 N N . SER A 1 86 ? 4.733 2.805 6.436 1.00 85.19 86 SER A N 1
ATOM 704 C CA . SER A 1 86 ? 4.201 4.148 6.665 1.00 85.19 86 SER A CA 1
ATOM 705 C C . SER A 1 86 ? 2.671 4.206 6.528 1.00 85.19 86 SER A C 1
ATOM 707 O O . SER A 1 86 ? 2.076 3.584 5.643 1.00 85.19 86 SER A O 1
ATOM 709 N N . ARG A 1 87 ? 2.038 5.117 7.282 1.00 89.06 87 ARG A N 1
ATOM 710 C CA . ARG A 1 87 ? 0.624 5.525 7.141 1.00 89.06 87 ARG A CA 1
ATOM 711 C C . ARG A 1 87 ? 0.195 5.766 5.687 1.00 89.06 87 ARG A C 1
ATOM 713 O O . ARG A 1 87 ? -0.940 5.471 5.307 1.00 89.06 87 ARG A O 1
ATOM 720 N N . LYS A 1 88 ? 1.090 6.323 4.859 1.00 89.62 88 LYS A N 1
ATOM 721 C CA . LYS A 1 88 ? 0.823 6.572 3.431 1.00 89.62 88 LYS A CA 1
ATOM 722 C C . LYS A 1 88 ? 0.598 5.267 2.662 1.00 89.62 88 LYS A C 1
ATOM 724 O O . LYS A 1 88 ? -0.290 5.221 1.816 1.00 89.62 88 LYS A O 1
ATOM 729 N N . ASN A 1 89 ? 1.360 4.222 2.973 1.00 88.06 89 ASN A N 1
ATOM 730 C CA . ASN A 1 89 ? 1.254 2.918 2.322 1.00 88.06 89 ASN A CA 1
ATOM 731 C C . ASN A 1 89 ? -0.077 2.255 2.671 1.00 88.06 89 ASN A C 1
ATOM 733 O O . ASN A 1 89 ? -0.810 1.868 1.767 1.00 88.06 89 ASN A O 1
ATOM 737 N N . ILE A 1 90 ? -0.434 2.249 3.958 1.00 89.25 90 ILE A N 1
ATOM 738 C CA . ILE A 1 90 ? -1.706 1.710 4.460 1.00 89.25 90 ILE A CA 1
ATOM 739 C C . ILE A 1 90 ? -2.887 2.374 3.739 1.00 89.25 90 ILE A C 1
ATOM 741 O O . ILE A 1 90 ? -3.765 1.691 3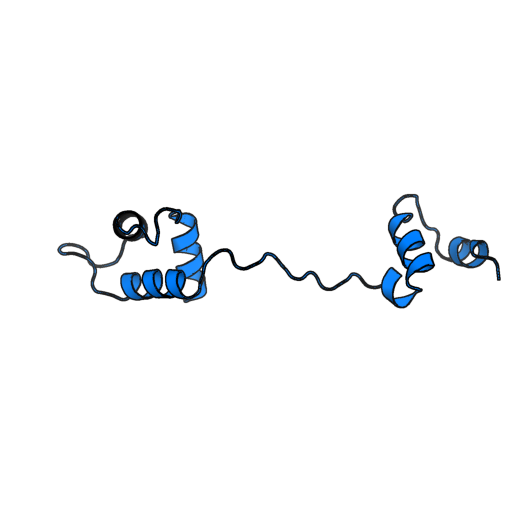.219 1.00 89.25 90 ILE A O 1
ATOM 745 N N . ARG A 1 91 ? -2.877 3.709 3.599 1.00 90.56 91 ARG A N 1
ATOM 746 C CA . ARG A 1 91 ? -3.915 4.434 2.843 1.00 90.56 91 ARG A CA 1
ATOM 747 C C . ARG A 1 91 ? -4.012 3.975 1.391 1.00 90.56 91 ARG A C 1
ATOM 749 O O . ARG A 1 91 ? -5.115 3.833 0.877 1.00 90.56 91 ARG A O 1
ATOM 756 N N . ILE A 1 92 ? -2.875 3.829 0.709 1.00 89.75 92 ILE A N 1
ATOM 757 C CA . ILE A 1 92 ? -2.843 3.420 -0.701 1.00 89.75 92 ILE A CA 1
ATOM 758 C C . ILE A 1 92 ? -3.390 1.998 -0.849 1.00 89.75 92 ILE A C 1
ATOM 760 O O . ILE A 1 92 ? -4.173 1.755 -1.762 1.00 89.75 92 ILE A O 1
ATOM 764 N N . ILE A 1 93 ? -3.012 1.089 0.052 1.00 89.19 93 ILE A N 1
ATOM 765 C CA . ILE A 1 93 ? -3.469 -0.305 0.064 1.00 89.19 93 ILE A CA 1
ATOM 766 C C . ILE A 1 93 ? -4.985 -0.367 0.271 1.00 89.19 93 ILE A C 1
ATOM 768 O O . ILE A 1 93 ? -5.681 -0.963 -0.547 1.00 89.19 93 ILE A O 1
ATOM 772 N N . LEU A 1 94 ? -5.512 0.326 1.284 1.00 89.00 94 LEU A N 1
ATOM 773 C CA . LEU A 1 94 ? -6.953 0.367 1.550 1.00 89.00 94 LEU A CA 1
ATOM 774 C C . LEU A 1 94 ? -7.735 1.044 0.413 1.00 89.00 94 LEU A C 1
ATOM 776 O O . LEU A 1 94 ? -8.792 0.563 0.024 1.00 89.00 94 LEU A O 1
ATOM 780 N N . LYS A 1 95 ? -7.195 2.110 -0.195 1.00 90.19 95 LYS A N 1
ATOM 781 C CA . LYS A 1 95 ? -7.842 2.789 -1.331 1.00 90.19 95 LYS A CA 1
ATOM 782 C C . LYS A 1 95 ? -7.996 1.881 -2.554 1.00 90.19 95 LYS A C 1
ATOM 784 O O . LYS A 1 95 ? -8.959 2.040 -3.286 1.00 90.19 95 LYS A O 1
ATOM 789 N N . LYS A 1 96 ? -7.062 0.958 -2.802 1.00 86.00 96 LYS A N 1
ATOM 790 C CA . LYS A 1 96 ? -7.157 0.018 -3.936 1.00 86.00 96 LYS A CA 1
ATOM 791 C C . LYS A 1 96 ? -8.308 -0.987 -3.802 1.00 86.00 96 LYS A C 1
ATOM 793 O O . LYS A 1 96 ? -8.616 -1.658 -4.781 1.00 86.00 96 LYS A O 1
ATOM 798 N N . ARG A 1 97 ? -8.863 -1.150 -2.599 1.00 77.56 97 ARG A N 1
ATOM 799 C CA . ARG A 1 97 ? -9.905 -2.134 -2.273 1.00 77.56 97 ARG A CA 1
ATOM 800 C C . ARG A 1 97 ? -11.296 -1.515 -2.093 1.00 77.56 97 ARG A C 1
ATOM 802 O O . ARG A 1 97 ? -12.239 -2.281 -1.939 1.00 77.56 97 ARG A O 1
ATOM 809 N N . ASN A 1 98 ? -11.397 -0.183 -2.098 1.00 58.94 98 ASN A N 1
ATOM 810 C CA . ASN A 1 98 ? -12.654 0.568 -2.021 1.00 58.94 98 ASN A CA 1
ATOM 811 C C . ASN A 1 98 ? -13.220 0.887 -3.404 1.00 58.94 98 ASN A C 1
ATOM 813 O O . ASN A 1 98 ? -12.414 0.976 -4.359 1.00 58.94 98 ASN A O 1
#

Foldseek 3Di:
DDPVVVCVVPVDDPVCPVLVVCCVVPNDVPSPDDDPDPDDPDPDDPVVLVVLVVVQPDDDDPPDPHDDLVVSLVVQCVDPVRVPDDSVNSVVSVVVVD

Secondary structure (DSSP, 8-state):
--HHHHHHTTT--GGGHHHHHHHHHH-HHHHHSPPPP--PPPSS-HHHHHHHHHHHHSPPPTT-SS--HHHHHHHHHTSGGGTT--HHHHHHHHHTT-

Solvent-accessible surface area (backbone atoms only — not comparable to full-atom values): 6311 Å² total; per-residue (Å²): 133,64,74,65,64,67,49,72,75,60,77,76,63,90,89,38,62,65,41,51,54,34,28,78,75,61,36,64,72,56,37,76,44,80,76,83,77,86,67,81,76,82,90,70,55,72,65,59,54,48,53,56,49,55,58,69,74,45,86,46,63,91,96,47,96,59,80,48,68,68,57,54,36,54,62,41,48,75,35,84,92,34,62,86,60,49,59,69,53,56,52,54,58,54,54,73,75,106

pLDDT: mean 78.6, std 11.98, range [47.0, 90.75]

Organism: NCBI:txid49547

Radius of gyration: 25.58 Å; Cα contacts (8 Å, |Δi|>4): 47; chains: 1; bounding box: 41×28×72 Å